Protein AF-A0A454JKZ1-F1 (afdb_monomer_lite)

Secondary structure (DSSP, 8-state):
------HHHHHHHHHSSHHHHHHHHTS-HHHHHHHHHHT---HHHHHHHHHHH---GGGTS-HHHHHHHHTTSS--

InterPro domains:
  IPR001387 Cro/C1-type, helix-turn-helix domain [PS50943] (17-60)
  IPR010982 Lambda repressor-like, DNA-binding domain superfamily [G3DSA:1.10.260.40] (7-66)
  IPR010982 Lambda repressor-like, DNA-binding domain superfamily [SSF47413] (10-54)
  IPR031856 Bacterial antitoxin YdaS-like [PF15943] (9-52)

Structure (mmCIF, N/CA/C/O backbone):
data_AF-A0A454JKZ1-F1
#
_entry.id   AF-A0A454JKZ1-F1
#
loop_
_atom_site.group_PDB
_atom_site.id
_atom_site.type_symbol
_atom_site.label_atom_id
_atom_site.label_alt_id
_atom_site.label_comp_id
_atom_site.label_asym_id
_atom_site.label_entity_id
_atom_site.label_seq_id
_atom_site.pdbx_PDB_ins_code
_atom_site.Cartn_x
_atom_site.Cartn_y
_atom_site.Cartn_z
_atom_site.occupancy
_atom_site.B_iso_or_equiv
_atom_site.auth_seq_id
_atom_site.auth_comp_id
_atom_site.auth_asym_id
_atom_site.auth_atom_id
_atom_site.pdbx_PDB_model_num
ATOM 1 N N . MET A 1 1 ? -0.473 19.405 -16.591 1.00 36.78 1 MET A N 1
ATOM 2 C CA . MET A 1 1 ? 0.287 18.149 -16.422 1.00 36.78 1 MET A CA 1
ATOM 3 C C . MET A 1 1 ? -0.219 17.469 -15.160 1.00 36.78 1 MET A C 1
ATOM 5 O O . MET A 1 1 ? 0.103 17.923 -14.073 1.00 36.78 1 MET A O 1
ATOM 9 N N . THR A 1 2 ? -1.096 16.473 -15.271 1.00 33.47 2 THR A N 1
ATOM 10 C CA . THR A 1 2 ? -1.520 15.675 -14.109 1.00 33.47 2 THR A CA 1
ATOM 11 C C . THR A 1 2 ? -0.324 14.853 -13.629 1.00 33.47 2 THR A C 1
ATOM 13 O O . THR A 1 2 ? 0.258 14.148 -14.455 1.00 33.47 2 THR A O 1
ATOM 16 N N . PRO A 1 3 ? 0.092 14.941 -12.353 1.00 46.75 3 PRO A N 1
ATOM 17 C CA . PRO A 1 3 ? 1.162 14.090 -11.855 1.00 46.75 3 PRO A CA 1
ATOM 18 C C . PRO A 1 3 ? 0.734 12.631 -12.033 1.00 46.75 3 PRO A C 1
ATOM 20 O O . PRO A 1 3 ? -0.369 12.258 -11.638 1.00 46.75 3 PRO A O 1
ATOM 23 N N . THR A 1 4 ? 1.578 11.820 -12.668 1.00 52.56 4 THR A N 1
ATOM 24 C CA . THR A 1 4 ? 1.366 10.378 -12.822 1.00 52.56 4 THR A CA 1
ATOM 25 C C . THR A 1 4 ? 1.211 9.769 -11.430 1.00 52.56 4 THR A C 1
ATOM 27 O O . THR A 1 4 ? 2.196 9.625 -10.706 1.00 52.56 4 THR A O 1
ATOM 30 N N . SER A 1 5 ? -0.023 9.475 -11.011 1.00 60.84 5 SER A N 1
ATOM 31 C CA . SER A 1 5 ? -0.290 8.875 -9.702 1.00 60.84 5 SER A CA 1
ATOM 32 C C . SER A 1 5 ? 0.512 7.584 -9.564 1.00 60.84 5 SER A C 1
ATOM 34 O O . SER A 1 5 ? 0.412 6.686 -10.401 1.00 60.84 5 SER A O 1
ATOM 36 N N . THR A 1 6 ? 1.334 7.497 -8.516 1.00 82.56 6 THR A N 1
ATOM 37 C CA . THR A 1 6 ? 2.126 6.296 -8.223 1.00 82.56 6 THR A CA 1
ATOM 38 C C . THR A 1 6 ? 1.197 5.103 -8.000 1.00 82.56 6 THR A C 1
ATOM 40 O O . THR A 1 6 ? 0.062 5.274 -7.546 1.00 82.56 6 THR A O 1
ATOM 43 N N . GLY A 1 7 ? 1.655 3.872 -8.257 1.00 92.88 7 GLY A N 1
ATOM 44 C CA . GLY A 1 7 ? 0.829 2.693 -7.969 1.00 92.88 7 GLY A CA 1
ATOM 45 C C . GLY A 1 7 ? 0.405 2.617 -6.499 1.00 92.88 7 GLY A C 1
ATOM 46 O O . GLY A 1 7 ? -0.677 2.127 -6.195 1.00 92.88 7 GLY A O 1
ATOM 47 N N . VAL A 1 8 ? 1.211 3.173 -5.587 1.00 96.44 8 VAL A N 1
ATOM 48 C CA . VAL A 1 8 ? 0.864 3.272 -4.163 1.00 96.44 8 VAL A CA 1
ATOM 49 C C . VAL A 1 8 ? -0.327 4.198 -3.925 1.00 96.44 8 VAL A C 1
ATOM 51 O O . VAL A 1 8 ? -1.192 3.862 -3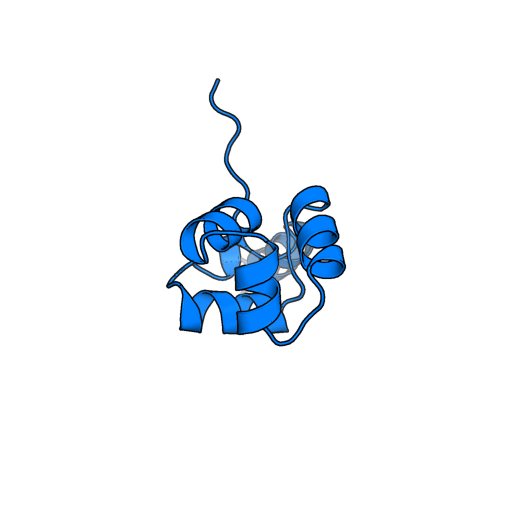.122 1.00 96.44 8 VAL A O 1
ATOM 54 N N . ARG A 1 9 ? -0.414 5.334 -4.634 1.00 97.25 9 ARG A N 1
ATOM 55 C CA . ARG A 1 9 ? -1.597 6.208 -4.588 1.00 97.25 9 ARG A CA 1
ATOM 56 C C . ARG A 1 9 ? -2.842 5.445 -5.032 1.00 97.25 9 ARG A C 1
ATOM 58 O O . ARG A 1 9 ? -3.817 5.436 -4.298 1.00 97.25 9 ARG A O 1
ATOM 65 N N . LEU A 1 10 ? -2.762 4.738 -6.163 1.00 96.50 10 LEU A N 1
ATOM 66 C CA . LEU A 1 10 ? -3.873 3.920 -6.663 1.00 96.50 10 LEU A CA 1
ATOM 67 C C . LEU A 1 10 ? -4.316 2.866 -5.638 1.00 96.50 10 LEU A C 1
ATOM 69 O O . LEU A 1 10 ? -5.510 2.660 -5.456 1.00 96.50 10 LEU A O 1
ATOM 73 N N . ALA A 1 11 ? -3.372 2.233 -4.937 1.00 97.88 11 ALA A N 1
ATOM 74 C CA . ALA A 1 11 ? -3.684 1.260 -3.890 1.00 97.88 11 ALA A CA 1
ATOM 75 C C . ALA A 1 11 ? -4.380 1.896 -2.681 1.00 97.88 11 ALA A C 1
ATOM 77 O O . ALA A 1 11 ? -5.299 1.309 -2.117 1.00 97.88 11 ALA A O 1
ATOM 78 N N . ILE A 1 12 ? -3.960 3.100 -2.287 1.00 98.31 12 ILE A N 1
ATOM 79 C CA . ILE A 1 12 ? -4.594 3.859 -1.204 1.00 98.31 12 ILE A CA 1
ATOM 80 C C . ILE A 1 12 ? -6.018 4.256 -1.588 1.00 98.31 12 ILE A C 1
ATOM 82 O O . ILE A 1 12 ? -6.921 4.106 -0.768 1.00 98.31 12 ILE A O 1
ATOM 86 N N . ASP A 1 13 ? -6.214 4.726 -2.818 1.00 97.75 13 ASP A N 1
ATOM 87 C CA . ASP A 1 13 ? -7.521 5.148 -3.317 1.00 97.75 13 ASP A CA 1
ATOM 88 C C . ASP A 1 13 ? -8.474 3.944 -3.426 1.00 97.75 13 ASP A C 1
ATOM 90 O O . ASP A 1 13 ? -9.612 4.022 -2.973 1.00 97.75 13 ASP A O 1
ATOM 94 N N . ALA A 1 14 ? -7.991 2.794 -3.919 1.00 97.81 14 ALA A N 1
ATOM 95 C CA . ALA A 1 14 ? -8.765 1.550 -3.985 1.00 97.81 14 ALA A CA 1
ATOM 96 C C . ALA A 1 14 ? -9.140 0.999 -2.597 1.00 97.81 14 ALA A C 1
ATOM 98 O O . ALA A 1 14 ? -10.225 0.451 -2.416 1.00 97.81 14 ALA A O 1
ATOM 99 N N . ALA A 1 15 ? -8.265 1.165 -1.602 1.00 98.19 15 ALA A N 1
ATOM 100 C CA . ALA A 1 15 ? -8.556 0.813 -0.214 1.00 98.19 15 ALA A CA 1
ATOM 101 C C . ALA A 1 15 ? -9.437 1.851 0.510 1.00 98.19 15 ALA A C 1
ATOM 103 O O . ALA A 1 15 ? -9.940 1.576 1.598 1.00 98.19 15 ALA A O 1
ATOM 104 N N . GLY A 1 16 ? -9.581 3.056 -0.046 1.00 98.44 16 GLY A N 1
ATOM 105 C CA . GLY A 1 16 ? -10.327 4.186 0.512 1.00 98.44 16 GLY A CA 1
ATOM 106 C C . GLY A 1 16 ? -9.523 5.106 1.440 1.00 98.44 16 GLY A C 1
ATOM 107 O O . GLY A 1 16 ? -9.868 6.275 1.592 1.00 98.44 16 GLY A O 1
AT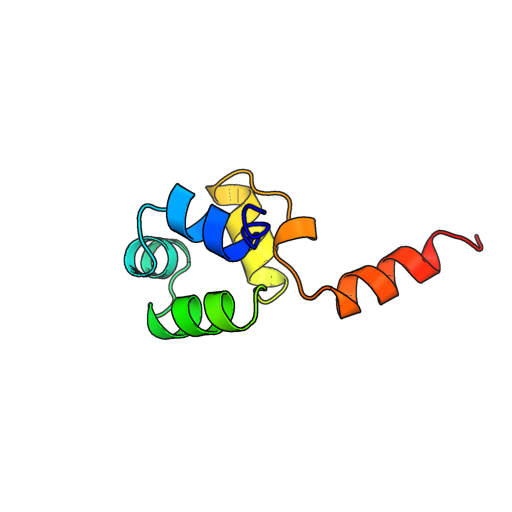OM 108 N N . SER A 1 17 ? -8.443 4.630 2.068 1.00 98.38 17 SER A N 1
ATOM 109 C CA . SER A 1 17 ? -7.511 5.476 2.830 1.00 98.38 17 SER A CA 1
ATOM 110 C C . SER A 1 17 ? -6.194 4.758 3.135 1.00 98.38 17 SER A C 1
ATOM 112 O O . SER A 1 17 ? -6.089 3.535 3.043 1.00 98.38 17 SER A O 1
ATOM 114 N N . GLN A 1 18 ? -5.179 5.506 3.588 1.00 98.56 18 GLN A N 1
ATOM 115 C CA . GLN A 1 18 ? -3.915 4.904 4.037 1.00 98.56 18 GLN A CA 1
ATOM 116 C C . GLN A 1 18 ? -4.102 3.989 5.256 1.00 98.56 18 GLN A C 1
ATOM 118 O O . GLN A 1 18 ? -3.382 3.003 5.397 1.00 98.56 18 GLN A O 1
ATOM 123 N N . SER A 1 19 ? -5.055 4.318 6.137 1.00 98.62 19 SER A N 1
ATOM 124 C CA . SER A 1 19 ? -5.376 3.496 7.306 1.00 98.62 19 SER A CA 1
ATOM 125 C C . SER A 1 19 ? -6.040 2.188 6.883 1.00 98.62 19 SER A C 1
ATOM 127 O O . SER A 1 19 ? -5.590 1.122 7.287 1.00 98.62 19 SER A O 1
ATOM 129 N N . ALA A 1 20 ? -7.027 2.260 5.983 1.00 98.75 20 ALA A N 1
ATOM 130 C CA . ALA A 1 20 ? -7.722 1.087 5.457 1.00 98.75 20 ALA A CA 1
ATOM 131 C C . ALA A 1 20 ? -6.775 0.134 4.711 1.00 98.75 20 ALA A C 1
ATOM 133 O O . ALA A 1 20 ? -6.813 -1.072 4.947 1.00 98.75 20 ALA A O 1
ATOM 134 N N . LEU A 1 21 ? -5.861 0.669 3.890 1.00 98.62 21 LEU A N 1
ATOM 135 C CA . LEU A 1 21 ? -4.818 -0.138 3.249 1.00 98.62 21 LEU A CA 1
ATOM 136 C C . LEU A 1 21 ? -3.887 -0.786 4.286 1.00 98.62 21 LEU A C 1
ATOM 138 O O . LEU A 1 21 ? -3.509 -1.947 4.147 1.00 98.62 21 LEU A O 1
ATOM 142 N N . GLY A 1 22 ? -3.529 -0.047 5.340 1.00 98.69 22 GLY A N 1
ATOM 143 C CA . GLY A 1 22 ? -2.740 -0.571 6.453 1.00 98.69 22 GLY A CA 1
ATOM 144 C C . GLY A 1 22 ? -3.429 -1.752 7.133 1.00 98.69 22 GLY A C 1
ATOM 145 O O . GLY A 1 22 ? -2.831 -2.819 7.260 1.00 98.69 22 GLY A O 1
ATOM 146 N N . THR A 1 23 ? -4.706 -1.596 7.487 1.00 98.69 23 THR A N 1
ATOM 147 C CA . THR A 1 23 ? -5.533 -2.653 8.081 1.00 98.69 23 THR A CA 1
ATOM 148 C C . THR A 1 23 ? -5.625 -3.877 7.174 1.00 98.69 23 THR A C 1
ATOM 150 O O . THR A 1 23 ? -5.365 -4.983 7.641 1.00 98.69 23 THR A O 1
ATOM 153 N N . ALA A 1 24 ? -5.914 -3.695 5.882 1.00 98.44 24 ALA A N 1
ATOM 154 C CA . ALA A 1 24 ? -6.028 -4.796 4.924 1.00 98.44 24 ALA A CA 1
ATOM 155 C C . ALA A 1 24 ? -4.722 -5.596 4.770 1.00 98.44 24 ALA A C 1
ATOM 157 O O . ALA A 1 24 ? -4.751 -6.808 4.574 1.00 98.44 24 ALA A O 1
ATOM 158 N N . LEU A 1 25 ? -3.569 -4.930 4.891 1.00 98.12 25 LEU A N 1
ATOM 159 C CA . LEU A 1 25 ? -2.247 -5.555 4.779 1.00 98.12 25 LEU A CA 1
ATOM 160 C C . LEU A 1 25 ? -1.647 -5.988 6.129 1.00 98.12 25 LEU A C 1
ATOM 162 O O . LEU A 1 25 ? -0.547 -6.549 6.155 1.00 98.12 25 LEU A O 1
ATOM 166 N N . GLY A 1 26 ? -2.317 -5.715 7.252 1.00 98.25 26 GLY A N 1
ATOM 167 C CA . GLY A 1 26 ? -1.795 -5.992 8.592 1.00 98.25 26 GLY A CA 1
ATOM 168 C C . GLY A 1 26 ? -0.553 -5.163 8.948 1.00 98.25 26 GLY A C 1
ATOM 169 O O . GLY A 1 26 ? 0.384 -5.665 9.571 1.00 98.25 26 GLY A O 1
ATOM 170 N N . VAL A 1 27 ? -0.500 -3.899 8.520 1.00 98.44 27 VAL A N 1
ATOM 171 C CA . VAL A 1 27 ? 0.606 -2.966 8.790 1.00 98.44 27 VAL A CA 1
ATOM 172 C C . VAL A 1 27 ? 0.100 -1.627 9.326 1.00 98.44 27 VAL A C 1
ATOM 174 O O . VAL A 1 27 ? -1.052 -1.252 9.134 1.00 98.44 27 VAL A O 1
ATOM 177 N N . SER A 1 28 ? 0.976 -0.856 9.975 1.00 98.56 28 SER A N 1
ATOM 178 C CA . SER A 1 28 ? 0.618 0.493 10.420 1.00 98.56 28 SER A CA 1
ATOM 179 C C . SER A 1 28 ? 0.418 1.454 9.242 1.00 98.56 28 SER A C 1
ATOM 181 O O . SER A 1 28 ? 1.120 1.380 8.229 1.00 98.56 28 SER A O 1
ATOM 183 N N . GLN A 1 29 ? -0.475 2.433 9.412 1.00 98.44 29 GLN A N 1
ATOM 184 C CA . GLN A 1 29 ? -0.678 3.516 8.442 1.00 98.44 29 GLN A CA 1
ATOM 185 C C . GLN A 1 29 ? 0.620 4.295 8.156 1.00 98.44 29 GLN A C 1
ATOM 187 O O . GLN A 1 29 ? 0.857 4.705 7.023 1.00 98.44 29 GLN A O 1
ATOM 192 N N . GLN A 1 30 ? 1.514 4.428 9.143 1.00 98.44 30 GLN A N 1
ATOM 193 C CA . GLN A 1 30 ? 2.821 5.074 8.975 1.00 98.44 30 GLN A CA 1
ATOM 194 C C . GLN A 1 30 ? 3.693 4.370 7.921 1.00 98.44 30 GLN A C 1
ATOM 196 O O . GLN A 1 30 ? 4.382 5.037 7.147 1.00 98.44 30 GLN A O 1
ATOM 201 N N . ARG A 1 31 ? 3.641 3.029 7.836 1.00 98.31 31 ARG A N 1
ATOM 202 C CA . ARG A 1 31 ? 4.338 2.280 6.774 1.00 98.31 31 ARG A CA 1
ATOM 203 C C . ARG A 1 31 ? 3.759 2.605 5.401 1.00 98.31 31 ARG A C 1
ATOM 205 O O . ARG A 1 31 ? 4.524 2.830 4.468 1.00 98.31 31 ARG A O 1
ATOM 212 N N . VAL A 1 32 ? 2.434 2.697 5.298 1.00 98.38 32 VAL A N 1
ATOM 213 C CA . VAL A 1 32 ? 1.748 3.083 4.056 1.00 98.38 32 VAL A CA 1
ATOM 214 C C . VAL A 1 32 ? 2.121 4.507 3.637 1.00 98.38 32 VAL A C 1
ATOM 216 O O . VAL A 1 32 ? 2.468 4.730 2.480 1.00 98.38 32 VAL A O 1
ATOM 219 N N . SER A 1 33 ? 2.142 5.453 4.580 1.00 98.06 33 SER A N 1
ATOM 220 C CA . SER A 1 33 ? 2.593 6.830 4.339 1.00 98.06 33 SER A CA 1
ATOM 221 C C . SER A 1 33 ? 4.023 6.866 3.793 1.00 98.06 33 SER A C 1
ATOM 223 O O . SER A 1 33 ? 4.304 7.536 2.796 1.00 98.06 33 SER A O 1
ATOM 225 N N . ARG A 1 34 ? 4.926 6.064 4.375 1.00 97.81 34 ARG A N 1
ATOM 226 C CA . ARG A 1 34 ? 6.303 5.950 3.885 1.00 97.81 34 ARG A CA 1
ATOM 227 C C . ARG A 1 34 ? 6.366 5.408 2.457 1.00 97.81 34 ARG A C 1
ATOM 229 O O . ARG A 1 34 ? 7.126 5.937 1.652 1.00 97.81 34 ARG A O 1
ATOM 236 N N . TRP A 1 35 ? 5.578 4.390 2.119 1.00 97.69 35 TRP A N 1
ATOM 237 C CA . TRP A 1 35 ? 5.513 3.870 0.748 1.00 97.69 35 TRP A CA 1
ATOM 238 C C . TRP A 1 35 ? 4.960 4.894 -0.235 1.00 97.69 35 TRP A C 1
ATOM 240 O O . TRP A 1 35 ? 5.459 4.989 -1.352 1.00 97.69 35 TRP A O 1
ATOM 250 N N . LEU A 1 36 ? 3.976 5.697 0.177 1.00 96.81 36 LEU A N 1
ATOM 251 C CA . LEU A 1 36 ? 3.437 6.761 -0.662 1.00 96.81 36 LEU A CA 1
ATOM 252 C C . LEU A 1 36 ? 4.504 7.816 -0.981 1.00 96.81 36 LEU A C 1
ATOM 254 O O . LEU A 1 36 ? 4.611 8.228 -2.132 1.00 96.81 36 LEU A O 1
ATOM 258 N N . GLN A 1 37 ? 5.310 8.211 0.010 1.00 95.50 37 GLN A N 1
ATOM 259 C CA . GLN A 1 37 ? 6.436 9.132 -0.190 1.00 95.50 37 GLN A CA 1
ATOM 260 C C . GLN A 1 37 ? 7.508 8.555 -1.121 1.00 95.50 37 GLN A C 1
ATOM 262 O O . GLN A 1 37 ? 8.066 9.279 -1.939 1.00 95.50 37 GLN A O 1
ATOM 267 N N . LEU A 1 38 ? 7.808 7.260 -0.988 1.00 94.31 38 LEU A N 1
ATOM 268 C CA . LEU A 1 38 ? 8.797 6.572 -1.823 1.00 94.31 38 LEU A CA 1
ATOM 269 C C . LEU A 1 38 ? 8.273 6.255 -3.232 1.00 94.31 38 LEU A C 1
ATOM 271 O O . LEU A 1 38 ? 9.064 6.083 -4.154 1.00 94.31 38 LEU A O 1
ATOM 275 N N . GLY A 1 39 ? 6.954 6.157 -3.393 1.00 95.50 39 GLY A N 1
ATOM 276 C CA . GLY A 1 39 ? 6.288 5.792 -4.641 1.00 95.50 39 GLY A CA 1
ATOM 277 C C . GLY A 1 39 ? 6.225 4.289 -4.921 1.00 95.50 39 GLY A C 1
ATOM 278 O O . GLY A 1 39 ? 5.721 3.909 -5.975 1.00 95.50 39 GLY A O 1
ATOM 279 N N . TYR A 1 40 ? 6.687 3.4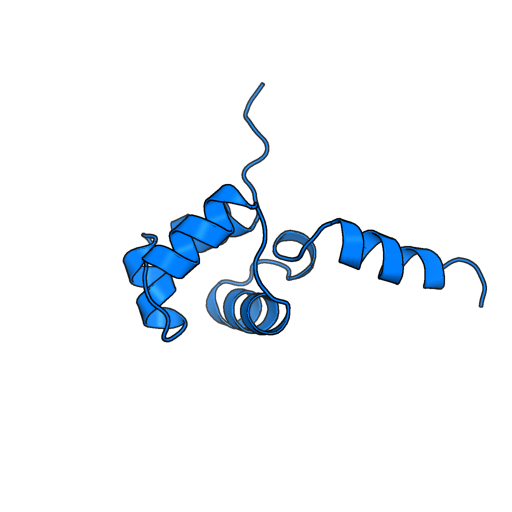36 -4.001 1.00 96.38 40 TYR A N 1
ATOM 280 C CA . TYR A 1 40 ? 6.679 1.978 -4.148 1.00 96.38 40 TYR A CA 1
ATOM 281 C C . TYR A 1 40 ? 6.549 1.240 -2.807 1.00 96.38 40 TYR A C 1
ATOM 283 O O . TYR A 1 40 ? 6.816 1.791 -1.737 1.00 96.38 40 TYR A O 1
ATOM 291 N N . VAL A 1 41 ? 6.184 -0.042 -2.874 1.00 97.31 41 VAL A N 1
ATOM 292 C CA . VAL A 1 41 ? 6.079 -0.980 -1.747 1.00 97.31 41 VAL A CA 1
ATOM 293 C C . VAL A 1 41 ? 7.103 -2.123 -1.864 1.00 97.31 41 VAL A C 1
ATOM 295 O O . VAL A 1 41 ? 7.616 -2.396 -2.953 1.00 97.31 41 VAL A O 1
ATOM 298 N N . PRO A 1 42 ? 7.396 -2.847 -0.765 1.00 96.31 42 PRO A N 1
ATOM 299 C CA . PRO A 1 42 ? 8.141 -4.104 -0.824 1.00 96.31 42 PRO A CA 1
ATOM 300 C C . PRO A 1 42 ? 7.446 -5.149 -1.708 1.00 96.31 42 PRO A C 1
ATOM 302 O O . PRO A 1 42 ? 6.220 -5.232 -1.713 1.00 96.31 42 PRO A O 1
ATOM 305 N N . LEU A 1 43 ? 8.214 -6.018 -2.377 1.00 94.75 43 LEU A N 1
ATOM 306 C CA . LEU A 1 43 ? 7.686 -6.999 -3.339 1.00 94.75 43 LEU A CA 1
ATOM 307 C C . LEU A 1 43 ? 6.550 -7.868 -2.773 1.00 94.75 43 LEU A C 1
ATOM 309 O O . LEU A 1 43 ? 5.527 -8.037 -3.429 1.00 94.75 43 LEU A O 1
ATOM 313 N N . LYS A 1 44 ? 6.686 -8.351 -1.528 1.00 96.19 44 LYS A N 1
ATOM 314 C CA . LYS A 1 44 ? 5.625 -9.116 -0.847 1.00 96.19 44 LYS A CA 1
ATOM 315 C C . LYS A 1 44 ? 4.297 -8.345 -0.809 1.00 96.19 44 LYS A C 1
ATOM 317 O O . LYS A 1 44 ? 3.256 -8.914 -1.109 1.00 96.19 44 LYS A O 1
ATOM 322 N N . ARG A 1 45 ? 4.357 -7.043 -0.512 1.00 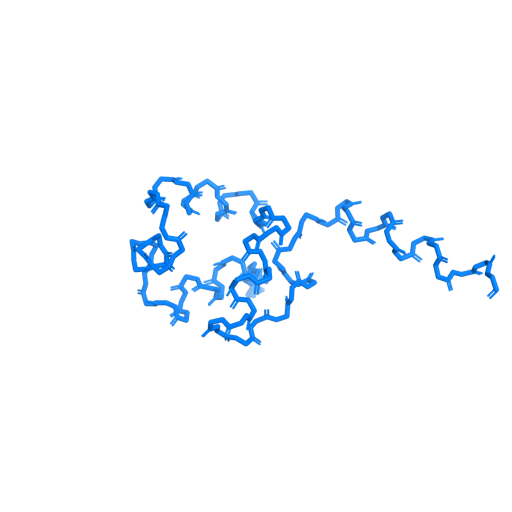97.88 45 ARG A N 1
ATOM 323 C CA . ARG A 1 45 ? 3.182 -6.166 -0.425 1.00 97.88 45 ARG A CA 1
ATOM 324 C C . ARG A 1 45 ? 2.590 -5.869 -1.794 1.00 97.88 45 ARG A C 1
ATOM 326 O O . ARG A 1 45 ? 1.382 -5.737 -1.899 1.00 97.88 45 ARG A O 1
ATOM 333 N N . ALA A 1 46 ? 3.409 -5.813 -2.842 1.00 97.56 46 ALA A N 1
ATOM 334 C CA . ALA A 1 46 ? 2.903 -5.656 -4.202 1.00 97.56 46 ALA A CA 1
ATOM 335 C C . ALA A 1 46 ? 2.033 -6.848 -4.632 1.00 97.56 46 ALA A C 1
ATOM 337 O O . ALA A 1 46 ? 1.008 -6.636 -5.267 1.00 97.56 46 ALA A O 1
ATOM 338 N N . ILE A 1 47 ? 2.405 -8.075 -4.247 1.00 97.31 47 ILE A N 1
ATOM 339 C CA . ILE A 1 47 ? 1.611 -9.285 -4.522 1.00 97.31 47 ILE A CA 1
ATOM 340 C C . ILE A 1 47 ? 0.280 -9.243 -3.761 1.00 97.31 47 ILE A C 1
ATOM 342 O O . ILE A 1 47 ? -0.766 -9.511 -4.340 1.00 97.31 47 ILE A O 1
ATOM 346 N N . GLU A 1 48 ? 0.304 -8.875 -2.478 1.00 98.38 48 GLU A N 1
ATOM 347 C CA . GLU A 1 48 ? -0.918 -8.769 -1.666 1.00 98.38 48 GLU A CA 1
ATOM 348 C C . GLU A 1 48 ? -1.859 -7.672 -2.184 1.00 98.38 48 GLU A C 1
ATOM 350 O O . GLU A 1 48 ? -3.058 -7.898 -2.304 1.00 98.38 48 GLU A O 1
ATOM 355 N N . ILE A 1 49 ? -1.326 -6.500 -2.546 1.00 98.31 49 ILE A N 1
ATOM 356 C CA . ILE A 1 49 ? -2.117 -5.397 -3.114 1.00 98.31 49 ILE A CA 1
ATOM 357 C C . ILE A 1 49 ? -2.709 -5.789 -4.472 1.00 98.31 49 ILE A C 1
ATOM 359 O O . ILE A 1 49 ? -3.860 -5.462 -4.745 1.00 98.31 49 ILE A O 1
ATOM 363 N N . GLU A 1 50 ? -1.957 -6.491 -5.321 1.00 98.25 50 GLU A N 1
ATOM 364 C CA . GLU A 1 50 ? -2.476 -6.991 -6.596 1.00 98.25 50 GLU A CA 1
ATOM 365 C C . GLU A 1 50 ? -3.626 -7.981 -6.381 1.00 98.25 50 GLU A C 1
ATOM 367 O O . GLU A 1 50 ? -4.656 -7.866 -7.039 1.00 98.25 50 GLU A O 1
ATOM 372 N N . ALA A 1 51 ? -3.493 -8.897 -5.419 1.00 98.25 51 ALA A N 1
ATOM 373 C CA . ALA A 1 51 ? -4.545 -9.854 -5.089 1.00 98.25 51 ALA A CA 1
ATOM 374 C C . ALA A 1 51 ? -5.808 -9.183 -4.516 1.00 98.25 51 ALA A C 1
ATOM 376 O O . ALA A 1 51 ? -6.916 -9.605 -4.830 1.00 98.25 51 ALA A O 1
ATOM 377 N N . LEU A 1 52 ? -5.649 -8.146 -3.686 1.00 98.19 52 LEU A N 1
ATOM 378 C CA . LEU A 1 52 ? -6.767 -7.458 -3.029 1.00 98.19 52 LEU A CA 1
ATOM 379 C C . LEU A 1 52 ? -7.469 -6.430 -3.927 1.00 98.19 52 LEU A C 1
ATOM 381 O O . LEU A 1 52 ? -8.681 -6.263 -3.826 1.00 98.19 52 LEU A O 1
ATOM 385 N N . TYR A 1 53 ? -6.719 -5.724 -4.777 1.00 97.69 53 TYR A N 1
ATOM 386 C CA . TYR A 1 53 ? -7.211 -4.539 -5.491 1.00 97.69 53 TYR A CA 1
ATOM 387 C C . TYR A 1 53 ? -7.021 -4.601 -7.013 1.00 97.69 53 TYR A C 1
ATOM 389 O O . TYR A 1 53 ? -7.375 -3.652 -7.710 1.00 97.69 53 TYR A O 1
ATOM 397 N N . GLY A 1 54 ? -6.433 -5.673 -7.554 1.00 96.88 54 GLY A N 1
ATOM 398 C CA . GLY A 1 54 ? -6.226 -5.847 -8.997 1.00 96.88 54 GLY A CA 1
ATOM 399 C C . GLY A 1 54 ? -5.188 -4.902 -9.613 1.00 96.88 54 GLY A C 1
ATOM 400 O O . GLY A 1 54 ? -5.113 -4.770 -10.834 1.00 96.88 54 GLY A O 1
ATOM 401 N N . ILE A 1 55 ? -4.387 -4.215 -8.794 1.00 96.25 55 ILE A N 1
ATOM 402 C CA . ILE A 1 55 ? -3.380 -3.265 -9.275 1.00 96.25 55 ILE A CA 1
ATOM 403 C C . ILE A 1 55 ? -2.122 -4.040 -9.685 1.00 96.25 55 ILE A C 1
ATOM 405 O O . ILE A 1 55 ? -1.517 -4.677 -8.821 1.00 96.25 55 ILE A O 1
ATO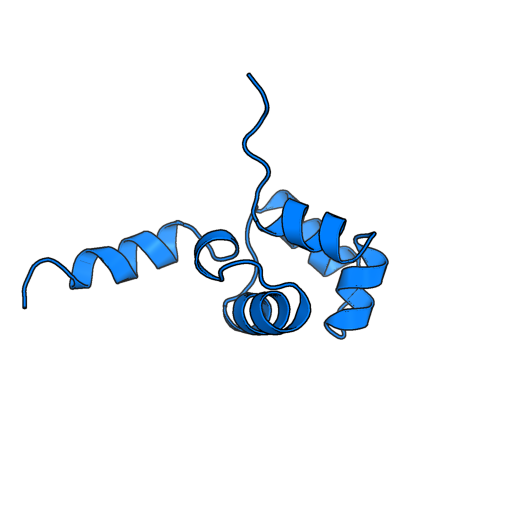M 409 N N . PRO A 1 56 ? -1.666 -3.948 -10.951 1.00 94.50 56 PRO A N 1
ATOM 410 C CA . PRO A 1 56 ? -0.517 -4.717 -11.413 1.00 94.50 56 PRO A CA 1
ATOM 411 C C . PRO A 1 56 ? 0.731 -4.458 -10.568 1.00 94.50 56 PRO A C 1
ATOM 413 O O . PRO A 1 56 ? 1.155 -3.307 -10.418 1.00 94.50 56 PRO A O 1
ATOM 416 N N . ARG A 1 57 ? 1.385 -5.523 -10.087 1.00 93.81 57 ARG A N 1
ATOM 417 C CA . ARG A 1 57 ? 2.570 -5.420 -9.209 1.00 93.81 57 ARG A CA 1
ATOM 418 C C . ARG A 1 57 ? 3.713 -4.592 -9.805 1.00 93.81 57 ARG A C 1
ATOM 420 O O . ARG A 1 57 ? 4.419 -3.905 -9.070 1.00 93.81 57 ARG A O 1
ATOM 427 N N . ARG A 1 58 ? 3.843 -4.571 -11.140 1.00 91.94 58 ARG A N 1
ATOM 428 C CA . ARG A 1 58 ? 4.817 -3.735 -11.873 1.00 91.94 58 ARG A CA 1
ATOM 429 C C . ARG A 1 58 ? 4.611 -2.230 -11.650 1.00 91.94 58 ARG A C 1
ATOM 431 O O . ARG A 1 58 ? 5.548 -1.470 -11.820 1.00 91.94 58 ARG A O 1
ATOM 438 N N . ARG A 1 59 ? 3.417 -1.782 -11.247 1.00 93.06 59 ARG A N 1
ATOM 439 C CA . ARG A 1 59 ? 3.148 -0.374 -10.891 1.00 93.06 59 ARG A CA 1
ATOM 440 C C . ARG A 1 59 ? 3.473 -0.047 -9.431 1.00 93.06 59 ARG A C 1
ATOM 442 O O . ARG A 1 59 ? 3.464 1.122 -9.059 1.00 93.06 59 ARG A O 1
ATOM 449 N N . LEU A 1 60 ? 3.695 -1.068 -8.602 1.00 95.12 60 LEU A N 1
ATOM 450 C CA . LEU A 1 60 ? 3.779 -0.960 -7.145 1.00 95.12 60 LEU A CA 1
ATOM 451 C C . LEU A 1 60 ? 5.204 -1.087 -6.606 1.00 95.12 60 LEU A C 1
ATOM 453 O O . LEU A 1 60 ? 5.464 -0.627 -5.499 1.00 95.12 60 LEU A O 1
ATOM 457 N N . ILE A 1 61 ? 6.115 -1.732 -7.331 1.00 94.81 61 ILE A N 1
ATOM 458 C CA . ILE A 1 61 ? 7.472 -2.023 -6.850 1.00 94.81 61 ILE A CA 1
ATOM 459 C C . ILE A 1 61 ? 8.490 -0.958 -7.263 1.00 94.81 61 ILE A C 1
ATOM 461 O O . ILE A 1 61 ? 8.232 -0.121 -8.123 1.00 94.81 61 ILE A O 1
ATOM 465 N N . ASN A 1 62 ? 9.657 -0.984 -6.615 1.00 93.38 62 ASN A N 1
ATOM 466 C CA . ASN A 1 62 ? 10.742 -0.042 -6.876 1.00 93.38 62 ASN A CA 1
ATOM 467 C C . ASN A 1 62 ? 11.170 -0.103 -8.360 1.00 93.38 62 ASN A C 1
ATOM 469 O O . ASN A 1 62 ? 11.527 -1.192 -8.818 1.00 93.38 62 ASN A O 1
ATOM 473 N N . PRO A 1 63 ? 11.208 1.032 -9.085 1.00 88.88 63 PRO A N 1
ATOM 474 C CA . PRO A 1 63 ? 11.621 1.071 -10.488 1.00 88.88 63 PRO A CA 1
ATOM 475 C C . PRO A 1 63 ? 12.989 0.437 -10.753 1.00 88.88 63 PRO A C 1
ATOM 477 O O . PRO A 1 63 ? 13.130 -0.322 -11.700 1.00 88.88 63 PRO A O 1
ATOM 480 N N . ARG A 1 64 ? 13.963 0.609 -9.849 1.00 89.12 64 ARG A N 1
ATOM 481 C CA . ARG A 1 64 ? 15.295 -0.003 -10.003 1.00 89.12 64 ARG A CA 1
ATOM 482 C C . ARG A 1 64 ? 15.256 -1.531 -9.996 1.00 89.12 64 ARG A C 1
ATOM 484 O O . ARG A 1 64 ? 16.129 -2.166 -10.569 1.00 89.12 64 ARG A O 1
ATOM 491 N N . ILE A 1 65 ? 14.270 -2.132 -9.324 1.00 88.31 65 ILE A N 1
ATOM 492 C CA . ILE A 1 65 ? 14.072 -3.588 -9.352 1.00 88.31 65 ILE A CA 1
ATOM 493 C C . ILE A 1 65 ? 13.479 -4.009 -10.699 1.00 88.31 65 ILE A C 1
ATOM 495 O O . ILE A 1 65 ? 13.868 -5.051 -11.214 1.00 88.31 65 ILE A O 1
ATOM 499 N N . LEU A 1 66 ? 12.567 -3.218 -11.275 1.00 85.50 66 LEU A N 1
ATOM 500 C CA . LEU A 1 66 ? 12.019 -3.491 -12.608 1.00 85.50 66 LEU A CA 1
ATOM 501 C C . LEU A 1 66 ? 13.114 -3.452 -13.668 1.00 85.50 66 LEU A C 1
ATOM 503 O O . LEU A 1 66 ? 13.205 -4.393 -14.448 1.00 85.50 66 LEU A O 1
ATOM 507 N N . ASP A 1 67 ? 13.976 -2.436 -13.624 1.00 86.69 67 ASP A N 1
ATOM 508 C CA . ASP A 1 67 ? 15.095 -2.300 -14.559 1.00 86.69 67 ASP A CA 1
ATOM 509 C C . ASP A 1 67 ? 15.992 -3.550 -14.529 1.00 86.69 67 ASP A C 1
ATOM 511 O O . ASP A 1 67 ? 16.344 -4.098 -15.568 1.00 86.69 67 ASP A O 1
ATOM 515 N N . LEU A 1 68 ? 16.294 -4.076 -13.335 1.00 84.31 68 LEU A N 1
ATOM 516 C CA . LEU A 1 68 ? 17.094 -5.297 -13.171 1.00 84.31 68 LEU A CA 1
ATOM 517 C C . LEU A 1 68 ? 16.420 -6.562 -13.728 1.00 84.31 68 LEU A C 1
ATOM 519 O O . LEU A 1 68 ? 17.119 -7.492 -14.130 1.00 84.31 68 LEU A O 1
ATOM 523 N N . VAL A 1 69 ? 15.087 -6.629 -13.717 1.00 79.62 69 VAL A N 1
ATOM 524 C CA . VAL A 1 69 ? 14.335 -7.775 -14.253 1.00 79.62 69 VAL A CA 1
ATOM 525 C C . VAL A 1 69 ? 14.197 -7.667 -15.771 1.00 79.62 69 VAL A C 1
ATOM 527 O O . VAL A 1 69 ? 14.390 -8.668 -16.459 1.00 79.62 69 VAL A O 1
ATOM 530 N N . ASP A 1 70 ? 13.919 -6.473 -16.299 1.00 75.88 70 ASP A N 1
ATOM 531 C CA . ASP A 1 70 ? 13.763 -6.252 -17.742 1.00 75.88 70 ASP A CA 1
ATOM 532 C C . ASP A 1 70 ? 15.111 -6.398 -18.489 1.00 75.88 70 ASP A C 1
ATOM 534 O O . ASP A 1 70 ? 15.128 -6.912 -19.606 1.00 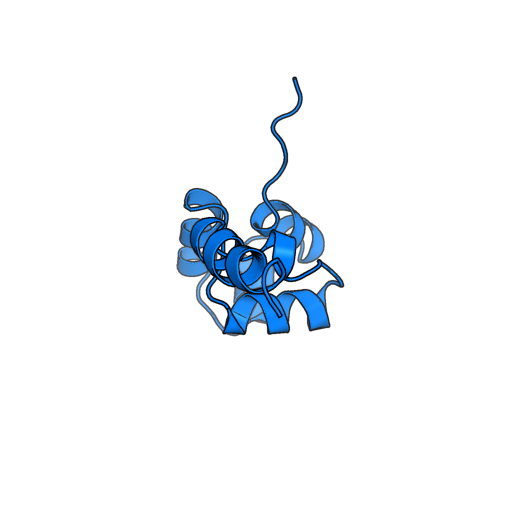75.88 70 ASP A O 1
ATOM 538 N N . LEU A 1 71 ? 16.257 -6.090 -17.856 1.00 60.12 71 LEU A N 1
ATOM 539 C CA . LEU A 1 71 ? 17.601 -6.327 -18.422 1.00 60.12 71 LEU A CA 1
ATOM 540 C C . LEU A 1 71 ? 17.908 -7.806 -18.729 1.00 60.12 71 LEU A C 1
ATOM 542 O O . LEU A 1 71 ? 18.795 -8.089 -19.527 1.00 60.12 71 LEU A O 1
ATOM 546 N N . LYS A 1 72 ? 17.189 -8.758 -18.122 1.00 54.81 72 LYS A N 1
ATOM 547 C CA . LYS A 1 72 ? 17.376 -10.200 -18.368 1.00 54.81 72 LYS A CA 1
ATOM 548 C C . LYS A 1 72 ? 16.517 -10.759 -19.507 1.00 54.81 72 LYS A C 1
ATOM 550 O O . LYS A 1 72 ? 16.685 -11.923 -19.852 1.00 54.81 72 LYS A O 1
ATOM 555 N N . GLY A 1 73 ? 15.605 -9.967 -20.072 1.00 49.09 73 GLY A N 1
ATOM 556 C CA . GLY A 1 73 ? 14.698 -10.401 -21.141 1.00 49.09 73 GLY A CA 1
ATOM 557 C C . GLY A 1 73 ? 15.218 -10.187 -22.565 1.00 49.09 73 GLY A C 1
ATOM 558 O O . GLY A 1 73 ? 14.509 -10.532 -23.503 1.00 49.09 73 GLY A O 1
ATOM 559 N N . ALA A 1 74 ? 16.408 -9.602 -22.735 1.00 50.47 74 ALA A N 1
ATOM 560 C CA . ALA A 1 74 ? 16.941 -9.209 -24.041 1.00 50.47 74 ALA A CA 1
ATOM 561 C C . ALA A 1 74 ? 18.067 -10.112 -24.584 1.00 50.47 74 ALA A C 1
ATOM 563 O O . ALA A 1 74 ? 18.506 -9.869 -25.699 1.00 50.47 74 ALA A O 1
ATOM 564 N N . ASP A 1 75 ? 18.517 -11.132 -23.840 1.00 51.19 75 ASP A N 1
ATOM 565 C CA . ASP A 1 75 ? 19.710 -11.929 -24.200 1.00 51.19 75 ASP A CA 1
ATOM 566 C C . ASP A 1 75 ? 19.618 -13.429 -23.819 1.00 51.19 75 ASP A C 1
ATOM 568 O O . ASP A 1 75 ? 20.580 -14.021 -23.325 1.00 51.19 75 ASP A O 1
ATOM 572 N N . LEU A 1 76 ? 18.470 -14.081 -24.045 1.00 48.03 76 LEU A N 1
ATOM 573 C CA . LEU A 1 76 ? 18.361 -15.553 -24.031 1.00 48.03 76 LEU A CA 1
ATOM 574 C C . LEU A 1 76 ? 17.526 -16.071 -25.203 1.00 48.03 76 LEU A C 1
ATOM 576 O O . LEU A 1 76 ? 16.379 -15.593 -25.352 1.00 48.03 76 LEU A O 1
#

Sequence (76 aa):
MTPTSTGVRLAIDAAGSQSALGTALGVSQQRVSRWLQLGYVPLKRAIEIEALYGIPRRRLINPRILDLVDLKGADL

Foldseek 3Di:
DPPPQQLLNVLQVQLPHLCSSCVQQVHHSVLSVVQNVVSADPLVSLVSSCVVRVRHSCRHHDVVVVVVVVVVVPDD

Organism: NCBI:txid2480983

Radius of gyration: 13.13 Å; chains: 1; bounding box: 30×34×35 Å

pLDDT: mean 88.69, std 17.03, range [33.47, 98.75]